Protein AF-A0AAU9RKT1-F1 (afdb_monomer)

pLDDT: mean 86.16, std 10.78, range [56.31, 95.56]

Secondary structure (DSSP, 8-state):
-------S--PPPPEEEEETTEEEEE--TTT-SS---GGGTEESSGGGGG-GGGGGSHHHHHHHHHHHHHHHHTS-TT-S---------TT--B-

Structure (mmCIF, N/CA/C/O backbone):
data_AF-A0AAU9RKT1-F1
#
_entry.id   AF-A0AAU9RKT1-F1
#
loop_
_atom_site.group_PDB
_atom_site.id
_atom_site.type_symbol
_atom_site.label_atom_id
_atom_site.label_alt_id
_atom_sit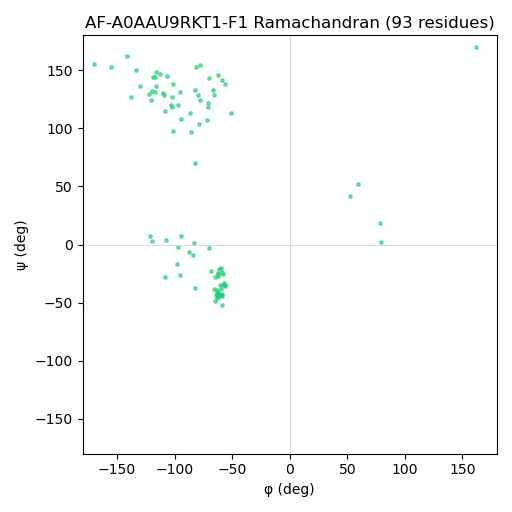e.label_comp_id
_atom_site.label_asym_id
_atom_site.label_entity_id
_atom_site.label_seq_id
_atom_site.pdbx_PDB_ins_code
_atom_site.Cartn_x
_atom_site.Cartn_y
_atom_site.Cartn_z
_atom_site.occupancy
_atom_site.B_iso_or_equiv
_atom_site.auth_seq_id
_atom_site.auth_comp_id
_atom_site.auth_asym_id
_atom_site.auth_atom_id
_atom_site.pdbx_PDB_model_num
ATOM 1 N N . MET A 1 1 ? 1.284 -16.504 -29.636 1.00 59.53 1 MET A N 1
ATOM 2 C CA . MET A 1 1 ? 2.347 -15.514 -29.361 1.00 59.53 1 MET A CA 1
ATOM 3 C C . MET A 1 1 ? 1.807 -14.590 -28.282 1.00 59.53 1 MET A C 1
ATOM 5 O O . MET A 1 1 ? 0.737 -14.039 -28.494 1.00 59.53 1 MET A O 1
ATOM 9 N N . ASN A 1 2 ? 2.440 -14.522 -27.111 1.00 82.31 2 ASN A N 1
ATOM 10 C CA . ASN A 1 2 ? 1.980 -13.669 -26.013 1.00 82.31 2 ASN A CA 1
ATOM 11 C C . ASN A 1 2 ? 2.890 -12.436 -25.958 1.00 82.31 2 ASN A C 1
ATOM 13 O O . ASN A 1 2 ? 4.103 -12.587 -25.842 1.00 82.31 2 ASN A O 1
ATOM 17 N N . TRP A 1 3 ? 2.327 -11.239 -26.124 1.00 91.38 3 TRP A N 1
ATOM 18 C CA . TRP A 1 3 ? 3.082 -9.976 -26.144 1.00 91.38 3 TRP A CA 1
ATOM 19 C C . TRP A 1 3 ? 3.286 -9.373 -24.753 1.00 91.38 3 TRP A C 1
ATOM 21 O O . TRP A 1 3 ? 3.991 -8.376 -24.606 1.00 91.38 3 TRP A O 1
ATOM 31 N N . TYR A 1 4 ? 2.674 -9.961 -23.726 1.00 91.06 4 TYR A N 1
ATOM 32 C CA . TYR A 1 4 ? 2.825 -9.483 -22.365 1.00 91.06 4 TYR A CA 1
ATOM 33 C C . TYR A 1 4 ? 4.161 -9.930 -21.766 1.00 91.06 4 TYR A C 1
ATOM 35 O O . TYR A 1 4 ? 4.450 -11.123 -21.698 1.00 91.06 4 TYR A O 1
ATOM 43 N N . THR A 1 5 ? 4.955 -8.964 -21.296 1.00 88.06 5 THR A N 1
ATOM 44 C CA . THR A 1 5 ? 6.256 -9.220 -20.654 1.00 88.06 5 THR A CA 1
ATOM 45 C C . THR A 1 5 ? 6.348 -8.679 -19.225 1.00 88.06 5 THR A C 1
ATOM 47 O O . THR A 1 5 ? 7.443 -8.658 -18.679 1.00 88.06 5 THR A O 1
ATOM 50 N N . GLY A 1 6 ? 5.252 -8.178 -18.637 1.00 87.38 6 GLY A N 1
ATOM 51 C CA . GLY A 1 6 ? 5.239 -7.702 -17.245 1.00 87.38 6 GLY A CA 1
ATOM 52 C C . GLY A 1 6 ? 6.225 -6.570 -16.938 1.00 87.38 6 GLY A C 1
ATOM 53 O O . GLY A 1 6 ? 7.022 -6.680 -16.015 1.00 87.38 6 GLY A O 1
ATOM 54 N N . ARG A 1 7 ? 6.205 -5.477 -17.713 1.00 87.12 7 ARG A N 1
ATOM 55 C CA . ARG A 1 7 ? 7.115 -4.340 -17.483 1.00 87.12 7 ARG A CA 1
ATOM 56 C C . ARG A 1 7 ? 6.619 -3.470 -16.332 1.00 87.12 7 ARG A C 1
ATOM 58 O O . ARG A 1 7 ? 5.694 -2.685 -16.514 1.00 87.12 7 ARG A O 1
ATOM 65 N N . GLY A 1 8 ? 7.253 -3.597 -15.175 1.00 88.75 8 GLY A N 1
ATOM 66 C CA . GLY A 1 8 ? 6.976 -2.769 -14.010 1.00 88.75 8 GLY A CA 1
ATOM 67 C C . GLY A 1 8 ? 7.502 -3.395 -12.728 1.00 88.75 8 GLY A C 1
ATOM 68 O O . GLY A 1 8 ? 7.915 -4.552 -12.715 1.00 88.75 8 GLY A O 1
ATOM 69 N N . ILE A 1 9 ? 7.466 -2.611 -11.656 1.00 90.31 9 ILE A N 1
ATOM 70 C CA . ILE A 1 9 ? 7.675 -3.097 -10.295 1.00 90.31 9 ILE A CA 1
ATOM 71 C C . ILE A 1 9 ? 6.290 -3.193 -9.677 1.00 90.31 9 ILE A C 1
ATOM 73 O O . ILE A 1 9 ? 5.579 -2.190 -9.586 1.00 90.31 9 ILE A O 1
ATOM 77 N N . PHE A 1 10 ? 5.904 -4.401 -9.293 1.00 92.19 10 PHE A N 1
ATOM 78 C CA . PHE A 1 10 ? 4.611 -4.672 -8.685 1.00 92.19 10 PHE A CA 1
ATOM 79 C C . PHE A 1 10 ? 4.856 -4.969 -7.215 1.00 92.19 10 PHE A C 1
ATOM 81 O O . PHE A 1 10 ? 5.551 -5.924 -6.882 1.00 92.19 10 PHE A O 1
ATOM 88 N N . LEU A 1 11 ? 4.340 -4.099 -6.354 1.00 92.81 11 LEU A N 1
ATOM 89 C CA . LEU A 1 11 ? 4.446 -4.246 -4.911 1.00 92.81 11 LEU A CA 1
ATOM 90 C C . LEU A 1 11 ? 3.130 -4.790 -4.375 1.00 92.81 11 LEU A C 1
ATOM 92 O O . LEU A 1 11 ? 2.063 -4.313 -4.767 1.00 92.81 11 LEU A O 1
ATOM 96 N N . ASP A 1 12 ? 3.216 -5.733 -3.444 1.00 91.38 12 ASP A N 1
ATOM 97 C CA . ASP A 1 12 ? 2.055 -6.157 -2.676 1.00 91.38 12 ASP A CA 1
ATOM 98 C C . ASP A 1 12 ? 1.666 -5.032 -1.703 1.00 91.38 12 ASP A C 1
ATOM 100 O O . ASP A 1 12 ? 2.501 -4.593 -0.903 1.00 91.38 12 ASP A O 1
ATOM 104 N N . PRO A 1 13 ? 0.431 -4.505 -1.768 1.00 92.44 13 PRO A N 1
ATOM 105 C CA . PRO A 1 13 ? 0.003 -3.442 -0.874 1.00 92.44 13 PRO A CA 1
ATOM 106 C C . PRO A 1 13 ? -0.430 -4.010 0.487 1.00 92.44 13 PRO A C 1
ATOM 108 O O . PRO A 1 13 ? -0.958 -5.122 0.556 1.00 92.44 13 PRO A O 1
ATOM 111 N N . PRO A 1 14 ? -0.320 -3.231 1.577 1.00 92.81 14 PRO A N 1
ATOM 112 C CA . PRO A 1 14 ? -1.129 -3.469 2.764 1.00 92.81 14 PRO A CA 1
ATOM 113 C C . PRO A 1 14 ? -2.615 -3.455 2.412 1.00 92.81 14 PRO A C 1
A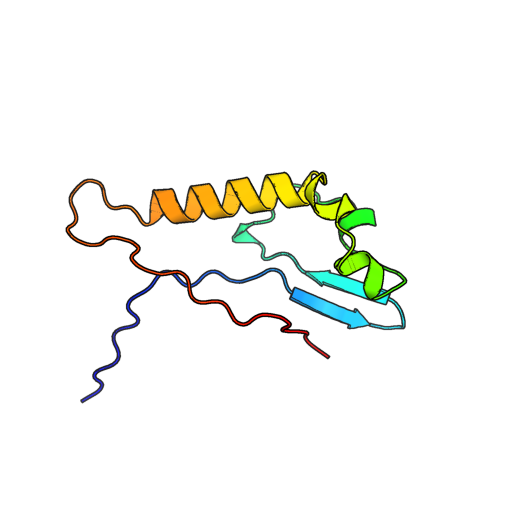TOM 115 O O . PRO A 1 14 ? -3.080 -2.602 1.653 1.00 92.81 14 PRO A O 1
ATOM 118 N N . THR A 1 15 ? -3.370 -4.390 2.978 1.00 93.25 15 THR A N 1
ATOM 119 C CA . THR A 1 15 ? -4.802 -4.543 2.698 1.00 93.25 15 THR A CA 1
ATOM 120 C C . THR A 1 15 ? -5.614 -4.350 3.958 1.00 93.25 15 THR A C 1
ATOM 122 O O . THR A 1 15 ? -5.217 -4.808 5.028 1.00 93.25 15 THR A O 1
ATOM 125 N N . VAL A 1 16 ? -6.786 -3.742 3.820 1.00 93.38 16 VAL A N 1
ATOM 126 C CA . VAL A 1 16 ? -7.736 -3.595 4.919 1.00 93.38 16 VAL A CA 1
ATOM 127 C C . VAL A 1 16 ? -9.012 -4.363 4.605 1.00 93.38 16 VAL A C 1
ATOM 129 O O . VAL A 1 16 ? -9.521 -4.289 3.485 1.00 93.38 16 VAL A O 1
ATOM 132 N N . PHE A 1 17 ? -9.521 -5.076 5.605 1.00 93.38 17 PHE A N 1
ATOM 133 C CA . PHE A 1 17 ? -10.768 -5.833 5.531 1.00 93.38 17 PHE A CA 1
ATOM 134 C C . PHE A 1 17 ? -11.551 -5.732 6.840 1.00 93.38 17 PHE A C 1
ATOM 136 O O . PHE A 1 17 ? -10.997 -5.365 7.879 1.00 93.38 17 PHE A O 1
ATOM 143 N N . MET A 1 18 ? -12.843 -6.051 6.797 1.00 93.62 18 MET A N 1
ATOM 144 C CA . MET A 1 18 ? -13.702 -6.070 7.980 1.00 93.62 18 MET A CA 1
ATOM 145 C C . MET A 1 18 ? -13.905 -7.517 8.438 1.00 93.62 18 MET A C 1
ATOM 147 O O . MET A 1 18 ? -14.343 -8.362 7.663 1.00 93.62 18 MET A O 1
ATOM 151 N N . GLN A 1 19 ? -13.642 -7.814 9.710 1.00 92.81 19 GLN A N 1
ATOM 152 C CA . GLN A 1 19 ? -13.995 -9.099 10.306 1.00 92.81 19 GLN A CA 1
ATOM 153 C C . GLN A 1 19 ? -14.561 -8.922 11.718 1.00 92.81 19 GLN A C 1
ATOM 155 O O . GLN A 1 19 ? -13.924 -8.328 12.583 1.00 92.81 19 GLN A O 1
ATOM 160 N N . ASN A 1 20 ? -15.745 -9.491 11.965 1.00 93.00 20 ASN A N 1
ATOM 161 C CA . ASN A 1 20 ? -16.442 -9.467 13.259 1.00 93.00 20 ASN A CA 1
ATOM 162 C C . ASN A 1 20 ? -16.616 -8.061 13.877 1.00 93.00 20 ASN A C 1
ATOM 164 O O . ASN A 1 20 ? -16.419 -7.878 15.073 1.00 93.00 20 ASN A O 1
ATOM 168 N N . GLY A 1 21 ? -16.967 -7.063 13.066 1.00 92.88 21 GLY A N 1
ATOM 169 C CA . GLY A 1 21 ? -17.157 -5.674 13.497 1.00 92.88 21 GLY A CA 1
ATOM 170 C C . GLY A 1 21 ? -15.865 -4.872 13.688 1.00 92.88 21 GLY A C 1
ATOM 171 O O . GLY A 1 21 ? -15.947 -3.711 14.065 1.00 92.88 21 GLY A O 1
ATOM 172 N N . VAL A 1 22 ? -14.694 -5.460 13.419 1.00 94.12 22 VAL A N 1
ATOM 173 C CA . VAL A 1 22 ? -13.386 -4.805 13.537 1.00 94.12 22 VAL A CA 1
ATOM 174 C C . VAL A 1 22 ? -12.703 -4.735 12.174 1.00 94.12 22 VAL A C 1
ATOM 176 O O . VAL A 1 22 ? -12.579 -5.739 11.466 1.00 94.12 22 VAL A O 1
ATOM 179 N N . TRP A 1 23 ? -12.212 -3.552 11.819 1.00 94.88 23 TRP A N 1
ATOM 180 C CA . TRP A 1 23 ? -11.383 -3.349 10.638 1.00 94.88 23 TRP A CA 1
ATOM 181 C C . TRP A 1 23 ? -9.947 -3.768 10.933 1.00 94.88 23 TRP A C 1
ATOM 183 O O . TRP A 1 23 ? -9.354 -3.344 11.924 1.00 94.88 23 TRP A O 1
ATOM 193 N N . LYS A 1 24 ? -9.386 -4.610 10.069 1.00 93.62 24 LYS A N 1
ATOM 194 C CA . LYS A 1 24 ? -8.062 -5.209 10.234 1.00 93.62 24 LYS A CA 1
ATOM 195 C C . LYS A 1 24 ? -7.157 -4.808 9.084 1.00 93.62 24 LYS A C 1
ATOM 197 O O . LYS A 1 24 ? -7.544 -4.938 7.925 1.00 93.62 24 LYS A O 1
ATOM 202 N N . LEU A 1 25 ? -5.951 -4.362 9.411 1.00 92.50 25 LEU A N 1
ATOM 203 C CA . LEU A 1 25 ? -4.879 -4.108 8.457 1.00 92.50 25 LEU A CA 1
ATOM 204 C C . LEU A 1 25 ? -3.936 -5.316 8.399 1.00 92.50 25 LEU A C 1
ATOM 206 O O . LEU A 1 25 ? -3.286 -5.660 9.388 1.00 92.50 25 LEU A O 1
ATOM 210 N N . THR A 1 26 ? -3.819 -5.914 7.218 1.00 91.00 26 THR A N 1
ATOM 211 C CA . THR A 1 26 ? -2.784 -6.901 6.899 1.00 91.00 26 THR A CA 1
ATOM 212 C C . THR A 1 26 ? -1.618 -6.200 6.226 1.00 91.00 26 THR A C 1
ATOM 214 O O . THR A 1 26 ? -1.803 -5.436 5.277 1.00 91.00 26 THR A O 1
ATOM 217 N N . ILE A 1 27 ? -0.413 -6.481 6.709 1.00 90.38 27 ILE A N 1
ATOM 218 C CA . ILE A 1 27 ? 0.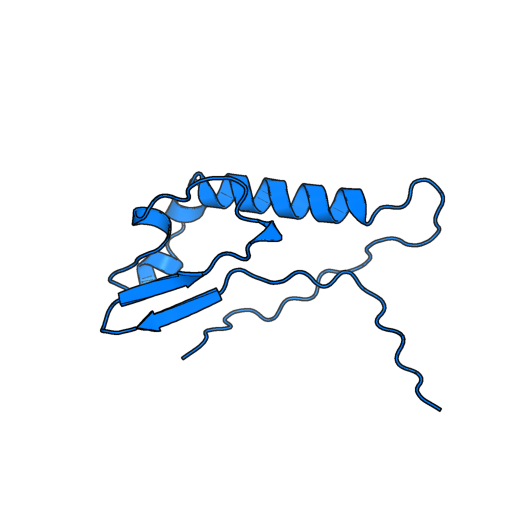835 -5.945 6.171 1.00 90.38 27 ILE A CA 1
ATOM 219 C C . ILE A 1 27 ? 1.578 -7.104 5.497 1.00 90.38 27 ILE A C 1
ATOM 221 O O . ILE A 1 27 ? 1.695 -8.162 6.118 1.00 90.38 27 ILE A O 1
ATOM 225 N N . PRO A 1 28 ? 2.053 -6.946 4.249 1.00 89.31 28 PRO A N 1
ATOM 226 C CA . PRO A 1 28 ? 2.835 -7.971 3.571 1.00 89.31 28 PRO A CA 1
ATOM 227 C C . PRO A 1 28 ? 4.105 -8.310 4.353 1.00 89.31 28 PRO A C 1
ATOM 229 O O . PRO A 1 28 ? 4.773 -7.411 4.865 1.00 89.31 28 PRO A O 1
ATOM 232 N N . GLU A 1 29 ? 4.488 -9.587 4.383 1.00 85.00 29 GLU A N 1
ATOM 233 C CA . GLU A 1 29 ? 5.682 -10.050 5.110 1.00 85.00 29 GLU A CA 1
ATOM 234 C C . GLU A 1 29 ? 6.959 -9.327 4.666 1.00 85.00 29 GLU A C 1
ATOM 236 O O . GLU A 1 29 ? 7.807 -9.004 5.489 1.00 85.00 29 GLU A O 1
ATOM 241 N N . VAL A 1 30 ? 7.062 -8.984 3.377 1.00 83.12 30 VAL A N 1
ATOM 242 C CA . VAL A 1 30 ? 8.206 -8.245 2.814 1.00 83.12 30 VAL A CA 1
ATOM 243 C C . VAL A 1 30 ? 8.390 -6.847 3.429 1.00 83.12 30 VAL A C 1
ATOM 245 O O . VAL A 1 30 ? 9.478 -6.280 3.369 1.00 83.12 30 VAL A O 1
ATOM 248 N N . MET A 1 31 ? 7.338 -6.288 4.033 1.00 82.12 31 MET A N 1
ATOM 249 C CA . MET A 1 31 ? 7.377 -5.023 4.770 1.00 82.12 31 MET A CA 1
ATOM 250 C C . MET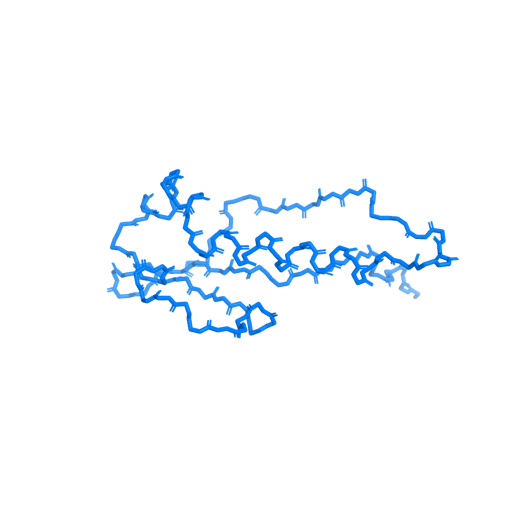 A 1 31 ? 7.573 -5.238 6.278 1.00 82.12 31 MET A C 1
ATOM 252 O O . MET A 1 31 ? 8.099 -4.356 6.964 1.00 82.12 31 MET A O 1
ATOM 256 N N . ASP A 1 32 ? 7.159 -6.391 6.808 1.00 67.50 32 ASP A N 1
ATOM 257 C CA . ASP A 1 32 ? 7.088 -6.666 8.245 1.00 67.50 32 ASP A CA 1
ATOM 258 C C . ASP A 1 32 ? 8.457 -7.090 8.809 1.00 67.50 32 ASP A C 1
ATOM 260 O O . ASP A 1 32 ? 8.699 -8.231 9.187 1.00 67.50 32 ASP A O 1
ATOM 264 N N . SER A 1 33 ? 9.386 -6.134 8.876 1.00 57.66 33 SER A N 1
ATOM 265 C CA . SER A 1 33 ? 10.702 -6.307 9.517 1.00 57.66 33 SER A CA 1
ATOM 266 C C . SER A 1 33 ? 10.681 -6.099 11.042 1.00 57.66 33 SER A C 1
ATOM 268 O O . SER A 1 33 ? 11.715 -6.216 11.699 1.00 57.66 33 SER A O 1
ATOM 270 N N . GLY A 1 34 ? 9.518 -5.816 11.644 1.00 61.31 34 GLY A N 1
ATOM 271 C CA . GLY A 1 34 ? 9.390 -5.635 13.090 1.00 61.31 34 GLY A CA 1
ATOM 272 C C . GLY A 1 34 ? 7.941 -5.559 13.563 1.00 61.31 34 GLY A C 1
ATOM 273 O O . GLY A 1 34 ? 7.064 -5.146 12.816 1.00 61.31 34 GLY A O 1
ATOM 274 N N . LYS A 1 35 ? 7.685 -5.900 14.835 1.00 68.56 35 LYS A N 1
ATOM 275 C CA . LYS A 1 35 ? 6.336 -5.882 15.431 1.00 68.56 35 LYS A CA 1
ATOM 276 C C . LYS A 1 35 ? 5.658 -4.528 15.182 1.00 68.56 35 LYS A C 1
ATOM 278 O O . LYS A 1 35 ? 6.145 -3.490 15.635 1.00 68.56 35 LYS A O 1
ATOM 283 N N . VAL A 1 36 ? 4.592 -4.518 14.386 1.00 75.12 36 VAL A N 1
ATOM 284 C CA . VAL A 1 36 ? 3.684 -3.368 14.260 1.00 75.12 36 VAL A CA 1
ATOM 285 C C . VAL A 1 36 ? 2.715 -3.443 15.428 1.00 75.12 36 VAL A C 1
ATOM 287 O O . VAL A 1 36 ? 2.195 -4.523 15.713 1.00 75.12 36 VAL A O 1
ATOM 290 N N . GLU A 1 37 ? 2.511 -2.325 16.115 1.00 78.25 37 GLU A N 1
ATOM 291 C CA . GLU A 1 37 ? 1.650 -2.283 17.291 1.00 78.25 37 GLU A CA 1
ATOM 292 C C . GLU A 1 37 ? 0.204 -2.648 16.941 1.00 78.25 37 GLU A C 1
ATOM 294 O O . GLU A 1 37 ? -0.295 -2.318 15.864 1.00 78.25 37 GLU A O 1
ATOM 299 N N . GLU A 1 38 ? -0.496 -3.308 17.867 1.00 76.12 38 GLU A N 1
ATOM 300 C CA . GLU A 1 38 ? -1.894 -3.704 17.656 1.00 76.12 38 GLU A CA 1
ATOM 301 C C . GLU A 1 38 ? -2.796 -2.500 17.356 1.00 76.12 38 GLU A C 1
ATOM 303 O O . GLU A 1 38 ? -3.676 -2.600 16.501 1.00 76.12 38 GLU A O 1
ATOM 308 N N . LYS A 1 39 ? -2.519 -1.337 17.968 1.00 80.00 39 LYS A N 1
ATOM 309 C CA . LYS A 1 39 ? -3.252 -0.083 17.721 1.00 80.00 39 LYS A CA 1
ATOM 310 C C . LYS A 1 39 ? -3.218 0.369 16.257 1.00 80.00 39 LYS A C 1
ATOM 312 O O . LYS A 1 39 ? -4.102 1.092 15.822 1.00 80.00 39 LYS A O 1
ATOM 317 N N . ASP A 1 40 ? -2.192 -0.038 15.509 1.00 84.12 40 ASP A N 1
ATOM 318 C CA . ASP A 1 40 ? -2.021 0.325 14.103 1.00 84.12 40 ASP A CA 1
ATOM 319 C C . ASP A 1 40 ? -2.542 -0.778 13.160 1.00 84.12 40 ASP A C 1
ATOM 321 O O . ASP A 1 40 ? -2.523 -0.605 11.938 1.00 84.12 40 ASP A O 1
ATOM 325 N N . ARG A 1 41 ? -3.021 -1.907 13.714 1.00 89.31 41 ARG A N 1
ATOM 326 C CA . ARG A 1 41 ? -3.580 -3.048 12.970 1.00 89.31 41 ARG A CA 1
ATOM 327 C C . ARG A 1 41 ? -5.093 -3.204 13.106 1.00 89.31 41 ARG A C 1
ATOM 329 O O . ARG A 1 41 ? -5.703 -3.752 12.189 1.00 89.31 41 ARG A O 1
ATOM 336 N N . PHE A 1 42 ? -5.691 -2.760 14.209 1.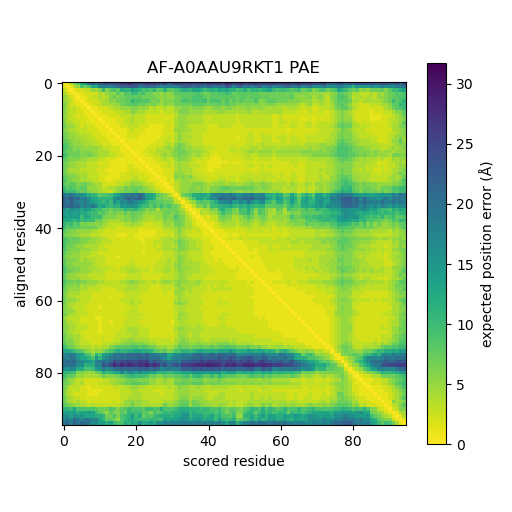00 93.25 42 PHE A N 1
ATOM 337 C CA . PHE A 1 42 ? -7.112 -2.961 14.502 1.00 93.25 42 PHE A CA 1
ATOM 338 C C . PHE A 1 42 ? -7.826 -1.630 14.719 1.00 93.25 42 PHE A C 1
ATOM 340 O O . PHE A 1 42 ? -7.391 -0.822 15.534 1.00 93.25 42 PHE A O 1
ATOM 347 N N . PHE A 1 43 ? -8.944 -1.435 14.022 1.00 94.00 43 PHE A N 1
ATOM 348 C CA . PHE A 1 43 ? -9.718 -0.196 14.051 1.00 94.00 43 PHE A CA 1
ATOM 349 C C . PHE A 1 43 ? -11.192 -0.500 14.297 1.00 94.00 43 PHE A C 1
ATOM 351 O O . PHE A 1 43 ? -11.757 -1.432 13.712 1.00 94.00 43 PHE A O 1
ATOM 358 N N . SER A 1 44 ? -11.821 0.285 15.168 1.00 93.81 44 SER A N 1
ATOM 359 C CA . SER A 1 44 ? -13.236 0.084 15.515 1.00 93.81 44 SER A CA 1
ATOM 360 C C . SER A 1 44 ? -14.147 0.723 14.472 1.00 93.81 44 SER A C 1
ATOM 362 O O . SER A 1 44 ? -15.181 0.166 14.108 1.00 93.81 44 SER A O 1
ATOM 364 N N . LEU A 1 45 ? -13.740 1.878 13.946 1.00 93.19 45 LEU A N 1
ATOM 365 C CA . LEU A 1 45 ? -14.460 2.608 12.913 1.00 93.19 45 LEU A CA 1
ATOM 366 C C . LEU A 1 45 ? -13.674 2.625 11.605 1.00 93.19 45 LEU A C 1
ATOM 368 O O . LEU A 1 45 ? -12.450 2.725 11.586 1.00 93.19 45 LEU A O 1
ATOM 372 N N . ARG A 1 46 ? -14.400 2.604 10.483 1.00 92.00 46 ARG A N 1
ATOM 373 C CA . ARG A 1 46 ? -13.796 2.733 9.150 1.00 92.00 46 ARG A CA 1
ATOM 374 C C . ARG A 1 46 ? -13.040 4.053 9.007 1.00 92.00 46 ARG A C 1
ATOM 376 O O . ARG A 1 46 ? -11.985 4.083 8.386 1.00 92.00 46 ARG A O 1
ATOM 383 N N . ASP A 1 47 ? -13.575 5.126 9.577 1.00 93.81 47 ASP A N 1
ATOM 384 C CA . ASP A 1 47 ? -13.014 6.470 9.432 1.00 93.81 47 ASP A CA 1
ATOM 385 C C . ASP A 1 47 ? -11.624 6.586 10.066 1.00 93.81 47 ASP A C 1
ATOM 387 O O . ASP A 1 47 ? -10.788 7.327 9.552 1.00 93.81 47 ASP A O 1
ATOM 391 N N . GLU A 1 48 ? -11.331 5.781 11.096 1.00 93.81 48 GLU A N 1
ATOM 392 C CA . GLU A 1 48 ? -10.006 5.723 11.724 1.00 93.81 48 GLU A CA 1
ATOM 393 C C . GLU A 1 48 ? -8.908 5.368 10.713 1.00 93.81 48 GLU A C 1
ATOM 395 O O . GLU A 1 48 ? -7.804 5.904 10.792 1.00 93.81 48 GLU A O 1
ATOM 400 N N . LEU A 1 49 ? -9.222 4.546 9.704 1.00 91.75 49 LEU A N 1
ATOM 401 C CA . LEU A 1 49 ? -8.297 4.188 8.623 1.00 91.75 49 LEU A CA 1
ATOM 402 C C . LEU A 1 49 ? -7.874 5.403 7.786 1.00 91.75 49 LEU A C 1
ATOM 404 O O . LEU A 1 49 ? -6.783 5.391 7.214 1.00 91.75 49 LEU A O 1
ATOM 408 N N . PHE A 1 50 ? -8.723 6.430 7.718 1.00 91.50 50 PHE A N 1
ATOM 409 C CA . PHE A 1 50 ? -8.561 7.621 6.882 1.00 91.50 50 PHE A CA 1
ATOM 410 C C . PHE A 1 50 ? -8.194 8.873 7.680 1.00 91.50 50 PHE A C 1
ATOM 412 O O . PHE A 1 50 ? -8.081 9.959 7.108 1.00 91.50 50 PHE A O 1
ATOM 419 N N . PHE A 1 51 ? -7.990 8.754 8.992 1.00 94.25 51 PHE A N 1
ATOM 420 C CA . PHE A 1 51 ? -7.559 9.888 9.793 1.00 94.25 51 PHE A CA 1
ATOM 421 C C . PHE A 1 51 ? -6.155 10.335 9.402 1.00 94.25 51 PHE A C 1
ATOM 423 O O . PHE A 1 51 ? -5.198 9.563 9.424 1.00 94.25 51 PHE A O 1
ATOM 430 N N . LYS A 1 52 ? -6.020 11.637 9.138 1.00 95.25 52 LYS A N 1
ATOM 431 C CA . LYS A 1 52 ? -4.740 12.277 8.810 1.00 95.25 52 LYS A CA 1
ATOM 432 C C . LYS A 1 52 ? -3.685 12.116 9.912 1.00 95.25 52 LYS A C 1
ATOM 434 O O . LYS A 1 52 ? -2.494 12.154 9.636 1.00 95.25 52 LYS A O 1
ATOM 439 N N . SER A 1 53 ? -4.096 11.893 11.162 1.00 93.62 53 SER A N 1
ATOM 440 C CA . SER A 1 53 ? -3.173 11.592 12.268 1.00 93.62 53 SER A CA 1
ATOM 441 C C . SER A 1 53 ? -2.331 10.331 12.033 1.00 93.62 53 SER A C 1
ATOM 443 O O . SER A 1 53 ? -1.268 10.186 12.636 1.00 93.62 53 SER A O 1
ATOM 445 N N . ARG A 1 54 ? -2.754 9.433 11.132 1.00 93.06 54 ARG A N 1
ATOM 446 C CA . ARG A 1 54 ? -1.969 8.256 10.741 1.00 93.06 54 ARG A CA 1
ATOM 447 C C . ARG A 1 54 ? -0.709 8.609 9.952 1.00 93.06 54 ARG A C 1
ATOM 449 O O . ARG A 1 54 ? 0.241 7.829 10.007 1.00 93.06 54 ARG A O 1
ATOM 456 N N . ASP A 1 55 ? -0.649 9.776 9.309 1.00 94.38 55 ASP A N 1
ATOM 457 C CA . ASP A 1 55 ? 0.539 10.234 8.573 1.00 94.38 55 ASP A CA 1
ATOM 458 C C . ASP A 1 55 ? 1.757 10.413 9.497 1.00 94.38 55 ASP A C 1
ATOM 460 O O . ASP A 1 55 ? 2.895 10.285 9.055 1.00 94.38 55 ASP A O 1
ATOM 464 N N . SER A 1 56 ? 1.528 10.664 10.793 1.00 93.62 56 SER A N 1
ATOM 465 C CA . SER A 1 56 ? 2.575 10.781 11.819 1.00 93.62 56 SER A CA 1
ATOM 466 C C . SER A 1 56 ? 2.863 9.480 12.581 1.00 93.62 56 SER A C 1
ATOM 468 O O . SER A 1 56 ? 3.583 9.508 13.574 1.00 93.62 56 SER A O 1
ATOM 470 N N . SER A 1 57 ? 2.281 8.349 12.173 1.00 90.94 57 SER A N 1
ATOM 471 C CA . SER A 1 57 ? 2.502 7.060 12.841 1.00 90.94 57 SER A CA 1
ATOM 472 C C . SER A 1 57 ? 3.846 6.428 12.467 1.00 90.94 57 SER A C 1
ATOM 474 O O . SER A 1 57 ? 4.348 6.602 11.354 1.00 90.94 57 SER A O 1
ATOM 476 N N . ASP A 1 58 ? 4.378 5.587 13.355 1.00 89.94 58 ASP A N 1
ATOM 477 C CA . ASP A 1 58 ? 5.553 4.755 13.060 1.00 89.94 58 ASP A CA 1
ATOM 478 C C . ASP A 1 58 ? 5.332 3.880 11.821 1.00 89.94 58 ASP A C 1
ATOM 480 O O . ASP A 1 58 ? 6.246 3.666 11.023 1.00 89.94 58 ASP A O 1
ATOM 484 N N . LEU A 1 59 ? 4.100 3.402 11.624 1.00 91.31 59 LEU A N 1
ATOM 485 C CA . LEU A 1 59 ? 3.725 2.608 10.461 1.00 91.31 59 LEU A CA 1
ATOM 486 C C . LEU A 1 59 ? 3.858 3.399 9.148 1.00 91.31 59 LEU A C 1
ATOM 488 O O . LEU A 1 59 ? 4.343 2.843 8.162 1.00 91.31 59 LEU A O 1
ATOM 492 N N . ALA A 1 60 ? 3.498 4.686 9.128 1.00 92.62 60 ALA A N 1
ATOM 493 C CA . ALA A 1 60 ? 3.719 5.548 7.965 1.00 92.62 60 ALA A CA 1
ATOM 494 C C . ALA A 1 60 ? 5.220 5.706 7.658 1.00 92.62 60 ALA A C 1
ATOM 496 O O . ALA A 1 60 ? 5.632 5.605 6.499 1.00 92.62 60 ALA A O 1
ATOM 497 N N . GLY A 1 61 ? 6.055 5.857 8.693 1.00 92.56 61 GLY A N 1
ATOM 498 C CA . GLY A 1 61 ? 7.516 5.883 8.558 1.00 92.56 61 GLY A CA 1
ATOM 499 C C . GLY A 1 61 ? 8.096 4.578 7.995 1.00 92.56 61 GLY A C 1
ATOM 500 O O . GLY A 1 61 ? 8.938 4.604 7.089 1.00 92.56 61 GLY A O 1
ATOM 501 N N . ARG A 1 62 ? 7.603 3.426 8.469 1.00 91.19 62 ARG A N 1
ATOM 502 C CA . ARG A 1 62 ? 7.980 2.099 7.949 1.00 91.19 62 ARG A CA 1
ATOM 503 C C . ARG A 1 62 ? 7.561 1.923 6.491 1.00 91.19 62 ARG A C 1
ATOM 505 O O . ARG A 1 62 ? 8.373 1.475 5.687 1.00 91.19 62 ARG A O 1
ATOM 512 N N . TYR A 1 63 ? 6.345 2.334 6.130 1.00 92.94 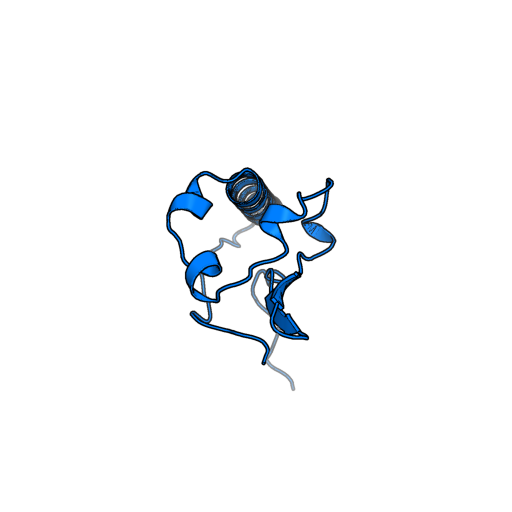63 TYR A N 1
ATOM 513 C CA . TYR A 1 63 ? 5.863 2.276 4.749 1.00 92.94 63 TYR A CA 1
ATOM 514 C C . TYR A 1 63 ? 6.710 3.146 3.811 1.00 92.94 63 TYR A C 1
ATOM 516 O O . TYR A 1 63 ? 7.143 2.681 2.759 1.00 92.94 63 TYR A O 1
ATOM 524 N N . SER A 1 64 ? 7.030 4.378 4.222 1.00 94.69 64 SER A N 1
ATOM 525 C CA . SER A 1 64 ? 7.907 5.281 3.464 1.00 94.69 64 SER A CA 1
ATOM 526 C C . SER A 1 64 ? 9.304 4.685 3.242 1.00 94.69 64 SER A C 1
ATOM 528 O O . SER A 1 64 ? 9.834 4.706 2.126 1.00 94.69 64 SER A O 1
ATOM 530 N N . THR A 1 65 ? 9.874 4.077 4.287 1.00 93.56 65 THR A N 1
ATOM 531 C CA . THR A 1 65 ? 11.175 3.395 4.219 1.00 93.56 65 THR A CA 1
ATOM 532 C C . THR A 1 65 ? 11.127 2.206 3.262 1.00 93.56 65 THR A C 1
ATOM 534 O O . THR A 1 65 ? 11.997 2.080 2.402 1.00 93.56 65 THR A O 1
ATOM 537 N N . PHE A 1 66 ? 10.087 1.375 3.360 1.00 93.19 66 PHE A N 1
ATOM 538 C CA . PHE A 1 66 ? 9.879 0.230 2.479 1.00 93.19 66 PHE A CA 1
ATOM 539 C C . PHE A 1 66 ? 9.788 0.653 1.008 1.00 93.19 66 PHE A C 1
ATOM 541 O O . PHE A 1 66 ? 10.540 0.146 0.179 1.00 93.19 66 PHE A O 1
ATOM 548 N N . ILE A 1 67 ? 8.930 1.626 0.676 1.00 94.19 67 ILE A N 1
ATOM 549 C CA . ILE A 1 67 ? 8.802 2.132 -0.699 1.00 94.19 67 ILE A CA 1
ATOM 550 C C . ILE A 1 67 ? 10.144 2.675 -1.201 1.00 94.19 67 ILE A C 1
ATOM 552 O O . ILE A 1 67 ? 10.564 2.337 -2.305 1.00 94.19 67 ILE A O 1
ATOM 556 N N . SER A 1 68 ? 10.858 3.452 -0.383 1.00 93.50 68 SER A N 1
ATOM 557 C CA . SER A 1 68 ? 12.176 3.988 -0.750 1.00 93.50 68 SER A CA 1
ATOM 558 C C . SER A 1 68 ? 13.186 2.880 -1.073 1.00 93.50 68 SER A C 1
ATOM 560 O O . SER A 1 68 ? 13.907 2.977 -2.065 1.00 93.50 68 SER A O 1
ATOM 562 N N . GLN A 1 69 ? 13.207 1.802 -0.283 1.00 91.81 69 GLN A N 1
ATOM 563 C CA . GLN A 1 69 ? 14.060 0.636 -0.534 1.00 91.81 69 GLN A CA 1
ATOM 564 C C . GLN A 1 69 ? 13.688 -0.077 -1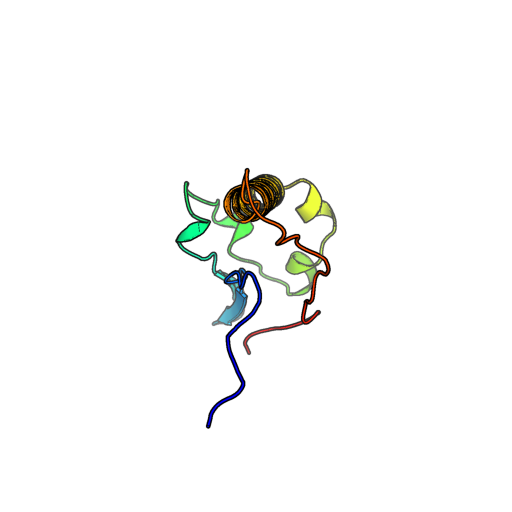.838 1.00 91.81 69 GLN A C 1
ATOM 566 O O . GLN A 1 69 ? 14.577 -0.399 -2.622 1.00 91.81 69 GLN A O 1
ATOM 571 N N . GLN A 1 70 ? 12.396 -0.278 -2.110 1.00 91.25 70 GLN A N 1
ATOM 572 C CA . GLN A 1 70 ? 11.935 -0.911 -3.351 1.00 91.25 70 GLN A CA 1
ATOM 573 C C . GLN A 1 70 ? 12.313 -0.089 -4.594 1.00 91.25 70 GLN A C 1
ATOM 575 O O . GLN A 1 70 ? 12.779 -0.643 -5.589 1.00 91.25 70 GLN A O 1
ATOM 580 N N . LEU A 1 71 ? 12.180 1.240 -4.529 1.00 90.38 71 LEU A N 1
ATOM 581 C CA . LEU A 1 71 ? 12.578 2.139 -5.620 1.00 90.38 71 LEU A CA 1
ATOM 582 C C . LEU A 1 71 ? 14.097 2.128 -5.857 1.00 90.38 71 LEU A C 1
ATOM 584 O O . LEU A 1 71 ? 14.536 2.169 -7.008 1.00 90.38 71 LEU A O 1
ATOM 588 N N . LEU A 1 72 ? 14.895 2.049 -4.787 1.00 88.94 72 LEU A N 1
ATOM 589 C CA . LEU A 1 72 ? 16.353 1.910 -4.858 1.00 88.94 72 LEU A CA 1
ATOM 590 C C . LEU A 1 72 ? 16.768 0.581 -5.494 1.00 88.94 72 LEU A C 1
ATOM 592 O O . LEU A 1 72 ? 17.580 0.584 -6.412 1.00 88.94 72 LEU A O 1
ATOM 596 N N . LEU A 1 73 ? 16.189 -0.537 -5.045 1.00 86.94 73 LEU A N 1
ATOM 597 C CA . LEU A 1 73 ? 16.483 -1.873 -5.577 1.00 86.94 73 LEU A CA 1
ATOM 598 C C . LEU A 1 73 ? 16.147 -1.996 -7.064 1.00 86.94 73 LEU A C 1
ATOM 600 O O . LEU A 1 73 ? 16.848 -2.680 -7.802 1.00 86.94 73 LEU A O 1
ATOM 604 N N . ALA A 1 74 ? 15.085 -1.327 -7.504 1.00 82.81 74 ALA A N 1
ATOM 605 C CA . ALA A 1 74 ? 14.677 -1.353 -8.898 1.00 82.81 74 ALA A CA 1
ATOM 606 C C . ALA A 1 74 ? 15.422 -0.350 -9.795 1.00 82.81 74 ALA A C 1
ATOM 608 O O . ALA A 1 74 ? 15.274 -0.386 -11.018 1.00 82.81 74 ALA A O 1
ATOM 609 N N . SER A 1 75 ? 16.208 0.552 -9.206 1.00 76.94 75 SER A N 1
ATOM 610 C CA . SER A 1 75 ? 17.053 1.485 -9.946 1.00 76.94 75 SER A CA 1
ATOM 611 C C . SER A 1 75 ? 18.383 0.805 -10.275 1.00 76.94 75 SER A C 1
ATOM 613 O O . SER A 1 75 ? 19.288 0.758 -9.445 1.00 76.94 75 SER A O 1
ATOM 615 N N . GLU A 1 76 ? 18.516 0.258 -11.485 1.00 68.25 76 GLU A N 1
ATOM 616 C CA . GLU A 1 76 ? 19.775 -0.367 -11.904 1.00 68.25 76 GLU A CA 1
ATOM 617 C C . GLU A 1 76 ? 20.909 0.669 -12.049 1.00 68.25 76 GLU A C 1
ATOM 619 O O . GLU A 1 76 ? 20.728 1.673 -12.744 1.00 68.25 76 GLU A O 1
ATOM 624 N N . PRO A 1 77 ? 22.116 0.415 -11.503 1.00 60.19 77 PRO A N 1
ATOM 625 C CA . PRO A 1 77 ? 23.260 1.326 -11.635 1.00 60.19 77 PRO A CA 1
ATOM 626 C C . PRO A 1 77 ? 23.736 1.548 -13.082 1.00 60.19 77 PRO A C 1
ATOM 628 O O . PRO A 1 77 ? 24.367 2.562 -13.373 1.00 60.19 77 PRO A O 1
ATOM 631 N N . SER A 1 78 ? 23.463 0.599 -13.985 1.00 61.25 78 SER A N 1
ATOM 632 C CA . SER A 1 78 ? 23.980 0.557 -15.363 1.00 61.25 78 SER A CA 1
ATOM 633 C C . SER A 1 78 ? 22.897 0.588 -16.455 1.00 61.25 78 SER A C 1
ATOM 635 O O . SER A 1 78 ? 23.223 0.457 -17.634 1.00 61.25 78 SER A O 1
ATOM 637 N N . GLY A 1 79 ? 21.616 0.716 -16.093 1.00 57.75 79 GLY A N 1
ATOM 638 C CA . GLY A 1 79 ? 20.490 0.416 -16.984 1.00 57.75 79 GLY A CA 1
ATOM 639 C C . GLY A 1 79 ? 19.734 1.638 -17.520 1.00 57.75 79 GLY A C 1
ATOM 640 O O . GLY A 1 79 ? 19.502 2.621 -16.822 1.00 57.75 79 GLY A O 1
ATOM 641 N N . PHE A 1 80 ? 19.258 1.543 -18.766 1.00 62.12 80 PHE A N 1
ATOM 642 C CA . PHE A 1 80 ? 18.336 2.502 -19.399 1.00 62.12 80 PHE A CA 1
ATOM 643 C C . PHE A 1 80 ? 16.908 2.473 -18.809 1.00 62.12 80 PHE A C 1
ATOM 645 O O . PHE A 1 80 ? 16.049 3.254 -19.225 1.00 62.12 80 PHE A O 1
ATOM 652 N N . THR A 1 81 ? 16.628 1.570 -17.867 1.00 72.25 81 THR A N 1
ATOM 653 C CA . THR A 1 81 ? 15.297 1.361 -17.290 1.00 72.25 81 THR A CA 1
ATOM 654 C C . TH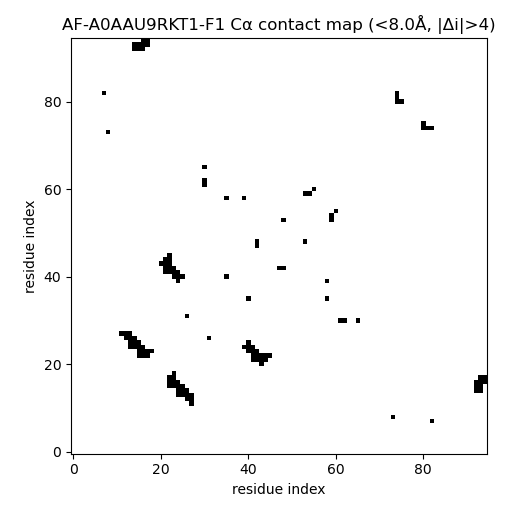R A 1 81 ? 15.080 2.307 -16.115 1.00 72.25 81 THR A C 1
ATOM 656 O O . THR A 1 81 ? 15.726 2.186 -15.079 1.00 72.25 81 THR A O 1
ATOM 659 N N . LYS A 1 82 ? 14.150 3.253 -16.271 1.00 82.81 82 LYS A N 1
ATOM 660 C CA . LYS A 1 82 ? 13.734 4.187 -15.217 1.00 82.81 82 LYS A CA 1
ATOM 661 C C . LYS A 1 82 ? 12.269 3.972 -14.864 1.00 82.81 82 LYS A C 1
ATOM 663 O O . LYS A 1 82 ? 11.453 3.666 -15.734 1.00 82.81 82 LYS A O 1
ATOM 668 N N . ILE A 1 83 ? 11.927 4.208 -13.601 1.00 88.75 83 ILE A N 1
ATOM 669 C CA . ILE A 1 83 ? 10.536 4.280 -13.152 1.00 88.75 83 ILE A CA 1
ATOM 670 C C . ILE A 1 83 ? 9.949 5.588 -13.686 1.00 88.75 83 ILE A C 1
ATOM 672 O O . ILE A 1 83 ? 10.323 6.670 -13.243 1.00 88.75 83 ILE A O 1
ATOM 676 N N . GLY A 1 84 ? 9.079 5.487 -14.690 1.00 90.38 84 GLY A N 1
ATOM 677 C CA . GLY A 1 84 ? 8.501 6.651 -15.371 1.00 90.38 84 GLY A CA 1
ATOM 678 C C . GLY A 1 84 ? 7.110 7.052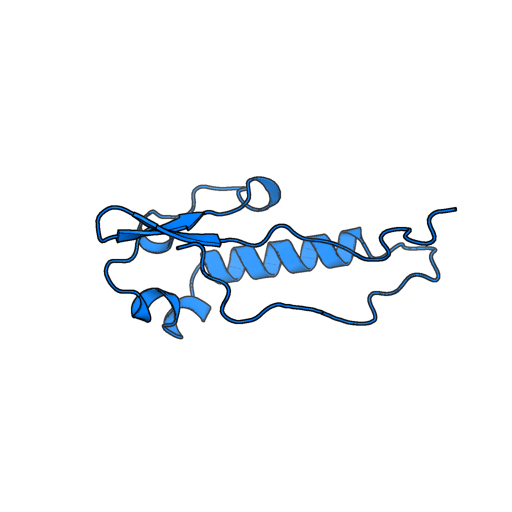 -14.882 1.00 90.38 84 GLY A C 1
ATOM 679 O O . GLY A 1 84 ? 6.664 8.158 -15.168 1.00 90.38 84 GLY A O 1
ATOM 680 N N . ALA A 1 85 ? 6.413 6.162 -14.176 1.00 93.56 85 ALA A N 1
ATOM 681 C CA . ALA A 1 85 ? 5.049 6.395 -13.723 1.00 93.56 85 ALA A CA 1
ATOM 682 C C . ALA A 1 85 ? 4.720 5.561 -12.481 1.00 93.56 85 ALA A C 1
ATOM 684 O O . ALA A 1 85 ? 5.258 4.469 -12.295 1.00 93.56 85 ALA A O 1
ATOM 685 N N . LEU A 1 86 ? 3.790 6.076 -11.677 1.00 95.25 86 LEU A N 1
ATOM 686 C CA . LEU A 1 86 ? 3.119 5.362 -10.597 1.00 95.25 86 LEU A CA 1
ATOM 687 C C . LEU A 1 86 ? 1.666 5.125 -11.015 1.00 95.25 86 LEU A C 1
ATOM 689 O O . LEU A 1 86 ? 0.975 6.064 -11.405 1.00 95.25 86 LEU A O 1
ATOM 693 N N . ILE A 1 87 ? 1.207 3.882 -10.912 1.00 95.56 87 ILE A N 1
ATOM 694 C CA . ILE A 1 87 ? -0.189 3.506 -11.141 1.00 95.56 87 ILE A CA 1
ATOM 695 C C . ILE A 1 87 ? -0.700 2.879 -9.847 1.00 95.56 87 ILE A C 1
ATOM 697 O O . ILE A 1 87 ? -0.102 1.933 -9.342 1.00 95.56 87 ILE A O 1
ATOM 701 N N . ILE A 1 88 ? -1.794 3.421 -9.314 1.00 94.62 88 ILE A N 1
ATOM 702 C CA . ILE A 1 88 ? -2.465 2.926 -8.109 1.00 94.62 88 ILE A CA 1
ATOM 703 C C . ILE A 1 88 ? -3.970 2.854 -8.354 1.00 94.62 88 ILE A C 1
ATOM 705 O O . ILE A 1 88 ? -4.520 3.651 -9.112 1.00 94.62 88 ILE A O 1
ATOM 709 N N . GLU A 1 89 ? -4.636 1.917 -7.687 1.00 93.75 89 GLU A N 1
ATOM 710 C CA . GLU A 1 89 ? -6.095 1.810 -7.653 1.00 93.75 89 GLU A CA 1
ATOM 711 C C . GLU A 1 89 ? -6.594 2.386 -6.312 1.00 93.75 89 GLU A C 1
ATOM 713 O O . GLU A 1 89 ? -6.509 1.708 -5.283 1.00 93.75 89 GLU A O 1
ATOM 718 N N . PRO A 1 90 ? -7.043 3.655 -6.267 1.00 90.69 90 PRO A N 1
ATOM 719 C CA . PRO A 1 90 ? -7.455 4.283 -5.017 1.00 90.69 90 PRO A CA 1
ATOM 720 C C . PRO A 1 90 ? -8.765 3.684 -4.488 1.00 90.69 90 PRO A C 1
ATOM 722 O O . PRO A 1 90 ? -9.682 3.387 -5.248 1.00 90.69 90 PRO A O 1
ATOM 725 N N . GLY A 1 91 ? -8.877 3.561 -3.163 1.00 79.44 91 GLY A N 1
ATOM 726 C CA . GLY A 1 91 ? -10.122 3.148 -2.501 1.00 79.44 91 GLY A CA 1
ATOM 727 C C . GLY A 1 91 ? -10.421 1.647 -2.541 1.00 79.44 91 GLY A C 1
ATOM 728 O O . GLY A 1 91 ? -11.564 1.257 -2.311 1.00 79.44 91 GLY A O 1
ATOM 729 N N . LYS A 1 92 ? -9.425 0.799 -2.810 1.00 74.00 92 LYS A N 1
ATOM 730 C CA . LYS A 1 92 ? -9.592 -0.657 -2.786 1.00 74.00 92 LYS A CA 1
ATOM 731 C C . LYS A 1 92 ? -9.772 -1.170 -1.352 1.00 74.00 92 LYS A C 1
ATOM 733 O O . LYS A 1 92 ? -8.868 -1.046 -0.529 1.00 74.00 92 LYS A O 1
ATOM 738 N N . PHE A 1 93 ? -10.923 -1.780 -1.075 1.00 67.62 93 PHE A N 1
ATOM 739 C CA . PHE A 1 93 ? -11.200 -2.522 0.159 1.00 67.62 93 PHE A CA 1
ATOM 740 C C . PHE A 1 93 ? -11.459 -3.986 -0.186 1.00 67.62 93 PHE A C 1
ATOM 742 O O . PHE A 1 93 ? -12.078 -4.271 -1.212 1.00 67.62 93 PHE A O 1
ATOM 749 N N . ILE A 1 94 ? -11.015 -4.902 0.673 1.00 65.69 94 ILE A N 1
ATOM 750 C CA . ILE A 1 94 ? -11.415 -6.308 0.591 1.00 65.69 94 ILE A CA 1
ATOM 751 C C . ILE A 1 94 ? -12.606 -6.459 1.541 1.00 65.69 94 ILE A C 1
ATOM 753 O O . ILE A 1 94 ? -12.444 -6.310 2.753 1.00 65.69 94 ILE A O 1
ATOM 757 N N . ILE A 1 95 ? -13.804 -6.627 0.974 1.00 56.31 95 ILE A N 1
ATOM 758 C CA . ILE A 1 95 ? -15.055 -6.834 1.724 1.00 56.31 95 ILE A CA 1
ATOM 759 C C . ILE A 1 95 ? -15.182 -8.312 2.076 1.00 56.31 95 ILE A C 1
ATOM 761 O O . ILE A 1 95 ? -14.960 -9.138 1.162 1.00 56.31 95 ILE A O 1
#

Mean predicted aligned error: 5.93 Å

Solvent-accessible surface area (backbone atoms only — not comparable to full-atom values): 6415 Å² total; per-residue (Å²): 138,81,88,80,79,77,91,74,87,86,76,83,69,68,45,45,33,73,56,96,80,31,37,37,53,49,70,44,70,95,68,59,86,59,92,74,58,65,81,80,30,52,34,77,48,77,64,65,80,69,41,72,74,50,70,76,32,71,64,43,54,50,50,55,51,47,53,53,50,54,54,53,72,65,50,53,95,87,54,96,64,70,92,85,77,88,86,81,76,84,88,77,67,54,126

Foldseek 3Di:
DDPDDPPDDDDDDWAWADDPQKIATDDDPLLPPDDDDVVVGIDNDPCVVVDPVCCPDPVVVSVVVSVVVSQVVPDDPPDPDHDPDDDDDPPDHDD

Nearest PDB structures (foldseek):
  4a0g-assembly1_A  TM=9.290E-01  e=1.436E-05  Arabidopsis thaliana
  2fz4-assembly1_A  TM=4.531E-01  e=4.487E+00  Archaeoglobus fulgidus DSM 4304

Radius of gyration: 16.36 Å; Cα contacts (8 Å, |Δi|>4): 65; chains: 1; bounding box: 41×28×47 Å

Organism: Thlaspi arvense (NCBI:txid13288)

Sequence (95 aa):
MNWYTGRGIFLDPPTVFMQNGVWKLTIPEVMDSGKVEEKDRFFSLRDELFFKSRDSSDLAGRYSTFISQQLLLASEPSGFTKIGALIIEPGKFII

InterPro domains:
  IPR015421 Pyridoxal phosphate-dependent transferase, major domain [G3DSA:3.40.640.10] (1-92)